Protein AF-A0A0U2WPU1-F1 (afdb_monomer_lite)

Radius of gyration: 17.9 Å; chains: 1; bounding box: 41×51×49 Å

Structure (mmCIF, N/CA/C/O backbone):
data_AF-A0A0U2WPU1-F1
#
_entry.id   AF-A0A0U2WPU1-F1
#
loop_
_atom_site.group_PDB
_atom_site.id
_atom_site.type_symbol
_atom_site.label_atom_id
_atom_site.label_alt_id
_atom_site.label_comp_id
_atom_site.label_asym_id
_atom_site.label_entity_id
_atom_site.label_seq_id
_atom_site.pdbx_PDB_ins_code
_atom_site.Cartn_x
_atom_site.Cartn_y
_atom_site.Cartn_z
_atom_site.occupancy
_atom_site.B_iso_or_equiv
_atom_site.auth_seq_id
_atom_site.auth_comp_id
_atom_site.auth_asym_id
_atom_site.auth_atom_id
_atom_site.pdbx_PDB_model_num
ATOM 1 N N . MET A 1 1 ? 25.433 -3.221 -7.757 1.00 66.12 1 MET A N 1
ATOM 2 C CA . MET A 1 1 ? 25.694 -1.829 -7.337 1.00 66.12 1 MET A CA 1
ATOM 3 C C . MET A 1 1 ? 24.348 -1.184 -7.075 1.00 66.12 1 MET A C 1
ATOM 5 O O . MET A 1 1 ? 23.464 -1.360 -7.912 1.00 66.12 1 MET A O 1
ATOM 9 N N . ASN A 1 2 ? 24.192 -0.541 -5.918 1.00 84.44 2 ASN A N 1
ATOM 10 C CA . ASN A 1 2 ? 22.968 0.170 -5.555 1.00 84.44 2 ASN A CA 1
ATOM 11 C C . ASN A 1 2 ? 23.060 1.606 -6.080 1.00 84.44 2 ASN A C 1
ATOM 13 O O . ASN A 1 2 ? 24.139 2.199 -6.051 1.00 84.44 2 ASN A O 1
ATOM 17 N N . VAL A 1 3 ? 21.951 2.108 -6.602 1.00 91.62 3 VAL A N 1
ATOM 18 C CA . VAL A 1 3 ? 21.763 3.447 -7.155 1.00 91.62 3 VAL A CA 1
ATOM 19 C C . VAL A 1 3 ? 20.703 4.134 -6.315 1.00 91.62 3 VAL A C 1
ATOM 21 O O . VAL A 1 3 ? 19.724 3.496 -5.922 1.00 91.62 3 VAL A O 1
ATOM 24 N N . VAL A 1 4 ? 20.936 5.409 -6.030 1.00 92.81 4 VAL A N 1
ATOM 25 C CA . VAL A 1 4 ? 19.965 6.289 -5.389 1.00 92.81 4 VAL A CA 1
ATOM 26 C C . VAL A 1 4 ? 19.378 7.161 -6.488 1.00 92.81 4 VAL A C 1
ATOM 28 O O . VAL A 1 4 ? 20.143 7.790 -7.217 1.00 92.81 4 VAL A O 1
ATOM 31 N N . GLU A 1 5 ? 18.059 7.138 -6.623 1.00 93.38 5 GLU A N 1
ATOM 32 C CA . GLU A 1 5 ? 17.310 7.992 -7.546 1.00 93.38 5 GLU A CA 1
ATOM 33 C C . GLU A 1 5 ? 16.364 8.867 -6.726 1.00 93.38 5 GLU A C 1
ATOM 35 O O . GLU A 1 5 ? 15.709 8.375 -5.800 1.00 93.38 5 GLU A O 1
ATOM 40 N N . ASP A 1 6 ? 16.327 10.156 -7.043 1.00 92.12 6 ASP A N 1
ATOM 41 C CA . ASP A 1 6 ? 15.482 11.107 -6.331 1.00 92.12 6 ASP A CA 1
ATOM 42 C C . ASP A 1 6 ? 13.995 10.805 -6.588 1.00 92.12 6 ASP A C 1
ATOM 44 O O . ASP A 1 6 ? 13.617 10.242 -7.618 1.00 92.12 6 ASP A O 1
ATOM 48 N N . THR A 1 7 ? 13.143 11.165 -5.627 1.00 90.62 7 THR A N 1
ATOM 49 C CA . THR A 1 7 ? 11.682 11.080 -5.773 1.00 90.62 7 THR A CA 1
ATOM 50 C C . THR A 1 7 ? 11.044 12.439 -5.504 1.00 90.62 7 THR A C 1
ATOM 52 O O . THR A 1 7 ? 11.717 13.362 -5.037 1.00 90.62 7 THR A O 1
ATOM 55 N N . ASP A 1 8 ? 9.739 12.554 -5.748 1.00 87.75 8 ASP A N 1
ATOM 56 C CA . ASP A 1 8 ? 8.966 13.745 -5.390 1.00 87.75 8 ASP A CA 1
ATOM 57 C C . ASP A 1 8 ? 8.867 13.927 -3.864 1.00 87.75 8 ASP A C 1
ATOM 59 O O . ASP A 1 8 ? 8.512 15.006 -3.394 1.00 87.75 8 ASP A O 1
ATOM 63 N N . GLU A 1 9 ? 9.204 12.887 -3.089 1.00 85.50 9 GLU A N 1
ATOM 64 C CA . GLU A 1 9 ? 9.402 12.921 -1.640 1.00 85.50 9 GLU A CA 1
ATOM 65 C C . GLU A 1 9 ? 10.915 12.876 -1.315 1.00 85.50 9 GLU A C 1
ATOM 67 O O . GLU A 1 9 ? 11.509 11.794 -1.205 1.00 85.50 9 GLU A O 1
ATOM 72 N N . PRO A 1 10 ? 11.586 14.033 -1.132 1.00 83.56 10 PRO A N 1
ATOM 73 C CA . PRO A 1 10 ? 13.046 14.098 -0.993 1.00 83.56 10 PRO A CA 1
ATOM 74 C C . PRO A 1 10 ? 13.586 13.340 0.223 1.00 83.56 10 PRO A C 1
ATOM 76 O O . PRO A 1 10 ? 14.770 13.010 0.288 1.00 83.56 10 PRO A O 1
ATOM 79 N N . THR A 1 11 ? 12.730 13.084 1.215 1.00 85.56 11 THR A N 1
ATOM 80 C CA . THR A 1 11 ? 13.099 12.356 2.431 1.00 85.56 11 THR A CA 1
ATOM 81 C C . THR A 1 11 ? 13.155 10.840 2.234 1.00 85.56 11 THR A C 1
ATOM 83 O O . THR A 1 11 ? 13.691 10.138 3.094 1.00 85.56 11 THR A O 1
ATOM 86 N N . GLN A 1 12 ? 12.667 10.327 1.099 1.00 86.38 12 GLN A N 1
ATOM 87 C CA . GLN A 1 12 ? 12.581 8.897 0.819 1.00 86.38 12 GLN A CA 1
ATOM 88 C C . GLN A 1 12 ? 12.951 8.582 -0.647 1.00 86.38 12 GLN A C 1
ATOM 90 O O . GLN A 1 12 ? 12.080 8.213 -1.435 1.00 86.38 12 GLN A O 1
ATOM 95 N N . PRO A 1 13 ? 14.241 8.704 -1.033 1.00 92.38 13 PRO A N 1
ATOM 96 C CA . PRO A 1 13 ? 14.713 8.389 -2.383 1.00 92.38 13 PRO A CA 1
ATOM 97 C C . PRO A 1 13 ? 14.573 6.892 -2.709 1.00 92.38 13 PRO A C 1
ATOM 99 O O . PRO A 1 13 ? 14.616 6.043 -1.810 1.00 92.38 13 PRO A O 1
ATOM 102 N N . TYR A 1 14 ? 14.489 6.543 -3.994 1.00 92.62 14 TYR A N 1
ATOM 103 C CA . TYR A 1 14 ? 14.510 5.145 -4.420 1.00 92.62 14 TYR A CA 1
ATOM 104 C C . TYR A 1 14 ? 15.895 4.533 -4.201 1.00 92.62 14 TYR A C 1
ATOM 106 O O . TYR A 1 14 ? 16.915 5.100 -4.598 1.00 92.62 14 TYR A O 1
ATOM 114 N N . GLN A 1 15 ? 15.936 3.327 -3.633 1.00 92.62 15 GLN A N 1
ATOM 115 C CA . GLN A 1 15 ? 17.165 2.547 -3.471 1.00 92.62 15 GLN A CA 1
ATOM 116 C C . GLN A 1 15 ? 17.101 1.290 -4.334 1.00 92.62 15 GLN A C 1
ATOM 118 O O . GLN A 1 15 ? 16.483 0.291 -3.972 1.00 92.62 15 GLN A O 1
ATOM 123 N N . LEU A 1 16 ? 17.744 1.337 -5.499 1.00 92.38 16 LEU A N 1
ATOM 124 C CA . LEU A 1 16 ? 17.560 0.332 -6.545 1.00 92.38 16 LEU A CA 1
ATOM 125 C C . LEU A 1 16 ? 18.872 -0.335 -6.923 1.00 92.38 16 LEU A C 1
ATOM 127 O O . LEU A 1 16 ? 19.941 0.266 -6.886 1.00 92.38 16 LEU A O 1
ATOM 131 N N . CYS A 1 17 ? 18.807 -1.583 -7.377 1.00 91.81 17 CYS A N 1
ATOM 132 C CA . CYS A 1 17 ? 19.930 -2.153 -8.108 1.00 91.81 17 CYS A CA 1
ATOM 133 C C . CYS A 1 17 ? 19.952 -1.614 -9.550 1.00 91.81 17 CYS A C 1
ATOM 135 O O . CYS A 1 17 ? 18.910 -1.308 -10.126 1.00 91.81 17 CYS A O 1
ATOM 137 N N . GLN A 1 18 ? 21.141 -1.542 -10.152 1.00 91.69 18 GLN A N 1
ATOM 138 C CA . GLN A 1 18 ? 21.352 -1.014 -11.513 1.00 91.69 18 GLN A CA 1
ATOM 139 C C . GLN A 1 18 ? 20.321 -1.488 -12.573 1.00 91.69 18 GLN A C 1
ATOM 141 O O . GLN A 1 18 ? 19.802 -0.650 -13.307 1.00 91.69 18 GLN A O 1
ATOM 146 N N . PRO A 1 19 ? 19.947 -2.783 -12.666 1.00 90.56 19 PRO A N 1
ATOM 147 C CA . PRO A 1 19 ? 18.924 -3.215 -13.624 1.00 90.56 19 PRO A CA 1
ATOM 148 C C . PRO A 1 19 ? 17.523 -2.637 -13.373 1.00 90.56 19 PRO A C 1
ATOM 150 O O . PRO A 1 19 ? 16.817 -2.351 -14.335 1.00 90.56 19 PRO A O 1
ATOM 153 N N . TYR A 1 20 ? 17.122 -2.483 -12.107 1.00 91.44 20 TYR A N 1
ATOM 154 C CA . TYR A 1 20 ? 15.815 -1.929 -11.729 1.00 91.44 20 TYR A CA 1
ATOM 155 C C . TYR A 1 20 ? 15.787 -0.427 -11.975 1.00 91.44 20 TYR A C 1
ATOM 157 O O . TYR A 1 20 ? 14.824 0.080 -12.534 1.00 91.44 20 TYR A O 1
ATOM 165 N N . HIS A 1 21 ? 16.880 0.258 -11.635 1.00 94.12 21 HIS A N 1
ATOM 166 C CA . HIS A 1 21 ? 17.062 1.679 -11.916 1.00 94.12 21 HIS A CA 1
ATOM 167 C C . HIS A 1 21 ? 16.918 1.985 -13.411 1.00 94.12 21 HIS A C 1
ATOM 169 O O . HIS A 1 21 ? 16.110 2.823 -13.795 1.00 94.12 21 HIS A O 1
ATOM 175 N N . LYS A 1 22 ? 17.599 1.218 -14.273 1.00 92.00 22 LYS A N 1
ATOM 176 C CA . LYS A 1 22 ? 17.460 1.364 -15.727 1.00 92.00 22 LYS A CA 1
ATOM 177 C C . LYS A 1 22 ? 16.023 1.128 -16.210 1.00 92.00 22 LYS A C 1
ATOM 179 O O . LYS A 1 22 ? 15.568 1.828 -17.106 1.00 92.00 22 LYS A O 1
ATOM 184 N N . ARG A 1 23 ? 15.318 0.136 -15.653 1.00 92.12 23 ARG A N 1
ATOM 185 C CA . ARG A 1 23 ? 13.921 -0.134 -16.030 1.00 92.12 23 ARG A CA 1
ATOM 186 C C . ARG A 1 23 ? 12.974 0.971 -15.580 1.00 92.12 23 ARG A C 1
ATOM 188 O O . ARG A 1 23 ? 12.112 1.342 -16.371 1.00 92.12 23 ARG A O 1
ATOM 195 N N . LEU A 1 24 ? 13.166 1.502 -14.372 1.00 93.25 24 LEU A N 1
ATOM 196 C CA . LEU A 1 24 ? 12.410 2.637 -13.842 1.00 93.25 24 LEU A CA 1
ATOM 197 C C . LEU A 1 24 ? 12.531 3.848 -14.773 1.00 93.25 24 LEU A C 1
ATOM 199 O O . LEU A 1 24 ? 11.515 4.335 -15.248 1.00 93.25 24 LEU A O 1
ATOM 203 N N . LEU A 1 25 ? 13.758 4.268 -15.105 1.00 92.44 25 LEU A N 1
ATOM 204 C CA . LEU A 1 25 ? 13.987 5.440 -15.964 1.00 92.44 25 LEU A CA 1
ATOM 205 C C . LEU A 1 25 ? 13.473 5.268 -17.402 1.00 92.44 25 LEU A C 1
ATOM 207 O O . LEU A 1 25 ? 13.220 6.254 -18.086 1.00 92.44 25 LEU A O 1
ATOM 211 N N . ASN A 1 26 ? 13.305 4.024 -17.852 1.00 90.88 26 ASN A N 1
ATOM 212 C CA . ASN A 1 26 ? 12.766 3.692 -19.170 1.00 90.88 26 ASN A CA 1
ATOM 213 C C . ASN A 1 26 ? 11.261 3.356 -19.139 1.00 90.88 26 ASN A C 1
ATOM 215 O O . ASN A 1 26 ? 10.756 2.794 -20.114 1.00 90.88 26 ASN A O 1
ATOM 219 N N . ASN A 1 27 ? 10.564 3.609 -18.023 1.00 90.81 27 ASN A N 1
ATOM 220 C CA . ASN A 1 27 ? 9.145 3.284 -17.828 1.00 90.81 27 ASN A CA 1
ATOM 221 C C . ASN A 1 27 ? 8.812 1.830 -18.205 1.00 90.81 27 ASN A C 1
ATOM 223 O O . ASN A 1 27 ? 7.872 1.550 -18.941 1.00 90.81 27 ASN A O 1
ATOM 227 N N . SER A 1 28 ? 9.663 0.898 -17.776 1.00 91.06 28 SER A N 1
ATOM 228 C CA . SER A 1 28 ? 9.661 -0.502 -18.225 1.00 91.06 28 SER A CA 1
ATOM 229 C C . SER A 1 28 ? 9.811 -1.491 -17.070 1.00 91.06 28 SER A C 1
ATOM 231 O O . SER A 1 28 ? 10.301 -2.609 -17.256 1.00 91.06 28 SER A O 1
ATOM 233 N N . LEU A 1 29 ? 9.431 -1.081 -15.855 1.00 91.88 29 LEU A N 1
ATOM 234 C CA . LEU A 1 29 ? 9.344 -2.010 -14.733 1.00 91.88 29 LEU A CA 1
ATOM 235 C C . LEU A 1 29 ? 8.378 -3.141 -15.077 1.00 91.88 29 LEU A C 1
ATOM 237 O O . LEU A 1 29 ? 7.327 -2.930 -15.682 1.00 91.88 29 LEU A O 1
ATOM 241 N N . ARG A 1 30 ? 8.737 -4.359 -14.670 1.00 91.88 30 ARG A N 1
ATOM 242 C CA . ARG A 1 30 ? 7.782 -5.467 -14.683 1.00 91.88 30 ARG A CA 1
ATOM 243 C C . ARG A 1 30 ? 6.705 -5.191 -13.628 1.00 91.88 30 ARG A C 1
ATOM 245 O O . ARG A 1 30 ? 7.040 -4.601 -12.599 1.00 91.88 30 ARG A O 1
ATOM 252 N N . PRO A 1 31 ? 5.465 -5.668 -13.807 1.00 93.44 31 PRO A N 1
ATOM 253 C CA . PRO A 1 31 ? 4.381 -5.381 -12.875 1.00 93.44 31 PRO A CA 1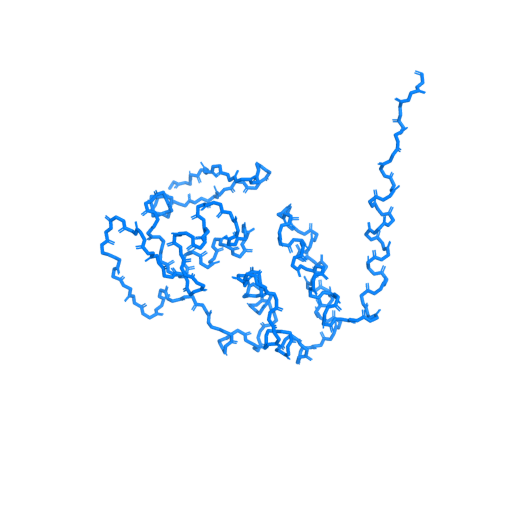
ATOM 254 C C . PRO A 1 31 ? 4.708 -5.674 -11.404 1.00 93.44 31 PRO A C 1
ATOM 256 O O . PRO A 1 31 ? 4.437 -4.852 -10.536 1.00 93.44 31 PRO A O 1
ATOM 259 N N . ILE A 1 32 ? 5.381 -6.791 -11.114 1.00 93.31 32 ILE A N 1
ATOM 260 C CA . ILE A 1 32 ? 5.811 -7.124 -9.748 1.00 93.31 32 ILE A CA 1
ATOM 261 C C . ILE A 1 32 ? 6.899 -6.183 -9.202 1.00 93.31 32 ILE A C 1
ATOM 263 O O . ILE A 1 32 ? 6.974 -5.930 -8.003 1.00 93.31 32 ILE A O 1
ATOM 267 N N . GLU A 1 33 ? 7.764 -5.651 -10.065 1.00 94.00 33 GLU A N 1
ATOM 268 C CA . GLU A 1 33 ? 8.801 -4.696 -9.662 1.00 94.00 33 GLU A CA 1
ATOM 269 C C . GLU A 1 33 ? 8.199 -3.331 -9.366 1.00 94.00 33 GLU A C 1
ATOM 271 O O . GLU A 1 33 ? 8.570 -2.710 -8.372 1.00 94.00 33 GLU A O 1
ATOM 276 N N . TRP A 1 34 ? 7.262 -2.900 -10.213 1.00 94.62 34 TRP A N 1
ATOM 277 C CA . TRP A 1 34 ? 6.469 -1.703 -9.982 1.00 94.62 34 TRP A CA 1
ATOM 278 C C . TRP A 1 34 ? 5.684 -1.822 -8.677 1.00 94.62 34 TRP A C 1
ATOM 280 O O . TRP A 1 34 ? 5.812 -0.944 -7.833 1.00 94.62 34 TRP A O 1
ATOM 290 N N . TYR A 1 35 ? 4.986 -2.941 -8.457 1.00 95.38 35 TYR A N 1
ATOM 291 C CA . TYR A 1 35 ? 4.232 -3.198 -7.229 1.00 95.38 35 TYR A CA 1
ATOM 292 C C . TYR A 1 35 ? 5.106 -3.043 -5.980 1.00 95.38 35 TYR A C 1
ATOM 294 O O . TYR A 1 35 ? 4.801 -2.239 -5.106 1.00 95.38 35 TYR A O 1
ATOM 302 N N . HIS A 1 36 ? 6.240 -3.749 -5.908 1.00 94.12 36 HIS A N 1
ATOM 303 C CA . HIS A 1 36 ? 7.119 -3.668 -4.737 1.00 94.12 36 HIS A CA 1
ATOM 304 C C . HIS A 1 36 ? 7.670 -2.260 -4.491 1.00 94.12 36 HIS A C 1
ATOM 306 O O . HIS A 1 36 ? 7.887 -1.879 -3.342 1.00 94.12 36 HIS A O 1
ATOM 312 N N . LEU A 1 37 ? 7.922 -1.493 -5.553 1.00 94.69 37 LEU A N 1
ATOM 313 C CA . LEU A 1 37 ? 8.431 -0.135 -5.418 1.00 94.69 37 LEU A CA 1
ATOM 314 C C . LEU A 1 37 ? 7.322 0.837 -4.985 1.00 94.69 37 LEU A C 1
ATOM 316 O O . LEU A 1 37 ? 7.512 1.633 -4.069 1.00 94.69 37 LEU A O 1
ATOM 320 N N . ALA A 1 38 ? 6.145 0.737 -5.596 1.00 94.44 38 ALA A N 1
ATOM 321 C CA . ALA A 1 38 ? 5.006 1.606 -5.331 1.00 94.44 38 ALA A CA 1
ATOM 322 C C . ALA A 1 38 ? 4.330 1.333 -3.977 1.00 94.44 38 ALA A C 1
ATOM 324 O O . ALA A 1 38 ? 3.778 2.259 -3.394 1.00 94.44 38 ALA A O 1
ATOM 325 N N . VAL A 1 39 ? 4.445 0.136 -3.397 1.00 94.94 39 VAL A N 1
ATOM 326 C CA . VAL A 1 39 ? 4.018 -0.110 -2.004 1.00 94.94 39 VAL A CA 1
ATOM 327 C C . VAL A 1 39 ? 4.777 0.791 -1.023 1.00 94.94 39 VAL A C 1
ATOM 329 O O . VAL A 1 39 ? 4.206 1.305 -0.063 1.00 94.94 39 VAL A O 1
ATOM 332 N N . LEU A 1 40 ? 6.066 1.027 -1.279 1.00 92.44 40 LEU A N 1
ATOM 333 C CA . LEU A 1 40 ? 6.925 1.826 -0.402 1.00 92.44 40 LEU A CA 1
ATOM 334 C C . LEU A 1 40 ? 6.808 3.329 -0.670 1.00 92.44 40 LEU A C 1
ATOM 336 O O . LEU A 1 40 ? 6.958 4.134 0.251 1.00 92.44 40 LEU A O 1
ATOM 340 N N . HIS A 1 41 ? 6.571 3.693 -1.929 1.00 92.31 41 HIS A N 1
ATOM 341 C CA . HIS A 1 41 ? 6.655 5.071 -2.405 1.00 92.31 41 HIS A CA 1
ATOM 342 C C . HIS A 1 41 ? 5.325 5.634 -2.915 1.00 92.31 41 HIS A C 1
ATOM 344 O O . HIS A 1 41 ? 5.293 6.777 -3.330 1.00 92.31 41 HIS A O 1
ATOM 350 N N . SER A 1 42 ? 4.219 4.893 -2.843 1.00 91.75 42 SER A N 1
ATOM 351 C CA . SER A 1 42 ? 2.933 5.210 -3.481 1.00 91.75 42 SER A CA 1
ATOM 352 C C . SER A 1 42 ? 2.977 5.217 -5.020 1.00 91.75 42 SER A C 1
ATOM 354 O O . SER A 1 42 ? 3.905 5.762 -5.622 1.00 91.75 42 SER A O 1
ATOM 356 N N . PRO A 1 43 ? 1.932 4.705 -5.701 1.00 92.00 43 PRO A N 1
ATOM 357 C CA . PRO A 1 43 ? 1.803 4.844 -7.154 1.00 92.00 43 PRO A CA 1
ATOM 358 C C . PRO A 1 43 ? 1.591 6.300 -7.603 1.00 92.00 43 PRO A C 1
ATOM 360 O O . PRO A 1 43 ? 1.613 6.581 -8.791 1.00 92.00 43 PRO A O 1
ATOM 363 N N . LYS A 1 44 ? 1.396 7.248 -6.676 1.00 90.12 44 LYS A N 1
ATOM 364 C CA . LYS A 1 44 ? 1.236 8.675 -7.000 1.00 90.12 44 LYS A CA 1
ATOM 365 C C . LYS A 1 44 ? 2.552 9.410 -7.283 1.00 90.12 44 LYS A C 1
ATOM 367 O O . LYS A 1 44 ? 2.507 10.568 -7.685 1.00 90.12 44 LYS A O 1
ATOM 372 N N . GLN A 1 45 ? 3.703 8.779 -7.055 1.00 91.19 45 GLN A N 1
ATOM 373 C CA . GLN A 1 45 ? 5.001 9.346 -7.432 1.00 91.19 45 GLN A CA 1
ATOM 374 C C . GLN A 1 45 ? 5.142 9.400 -8.949 1.00 91.19 45 GLN A C 1
ATOM 376 O O . GLN A 1 45 ? 4.745 8.460 -9.635 1.00 91.19 45 GLN A O 1
ATOM 381 N N . PHE A 1 46 ? 5.777 10.449 -9.469 1.00 92.12 46 PHE A N 1
ATOM 382 C CA . PHE A 1 46 ? 5.871 10.729 -10.899 1.00 92.12 46 PHE A CA 1
ATOM 383 C C . PHE A 1 46 ? 6.336 9.513 -11.711 1.00 92.12 46 PHE A C 1
ATOM 385 O O . PHE A 1 46 ? 5.653 9.092 -12.638 1.00 92.12 46 PHE A O 1
ATOM 392 N N . LEU A 1 47 ? 7.446 8.877 -11.321 1.00 93.19 47 LEU A N 1
ATOM 393 C CA . LEU A 1 47 ? 8.003 7.721 -12.044 1.00 93.19 47 LEU A CA 1
ATOM 394 C C . LEU A 1 47 ? 7.193 6.417 -11.894 1.00 93.19 47 LEU A C 1
ATOM 396 O O . LEU A 1 47 ? 7.551 5.415 -12.509 1.00 93.19 47 LEU A O 1
ATOM 400 N N . LEU A 1 48 ? 6.138 6.403 -11.076 1.00 93.38 48 LEU A N 1
ATOM 401 C CA . LEU A 1 48 ? 5.267 5.247 -10.821 1.00 93.38 48 LEU A CA 1
ATOM 402 C C . LEU A 1 48 ? 3.802 5.510 -11.208 1.00 93.38 48 LEU A C 1
ATOM 404 O O . LEU A 1 48 ? 2.981 4.605 -11.053 1.00 93.38 48 LEU A O 1
ATOM 408 N N . HIS A 1 49 ? 3.514 6.714 -11.710 1.00 92.06 49 HIS A N 1
ATOM 409 C CA . HIS A 1 49 ? 2.183 7.264 -11.950 1.00 92.06 49 HIS A CA 1
ATOM 410 C C . HIS A 1 49 ? 1.395 6.526 -13.044 1.00 92.06 49 HIS A C 1
ATOM 412 O O . HIS A 1 49 ? 1.972 5.821 -13.882 1.00 92.06 49 HIS A O 1
ATOM 418 N N . ASP A 1 50 ? 0.071 6.731 -13.069 1.00 89.69 50 ASP A N 1
ATOM 419 C CA . ASP A 1 50 ? -0.830 6.110 -14.056 1.00 89.69 50 ASP A CA 1
ATOM 420 C C . ASP A 1 50 ? -0.578 6.540 -15.506 1.00 89.69 50 ASP A C 1
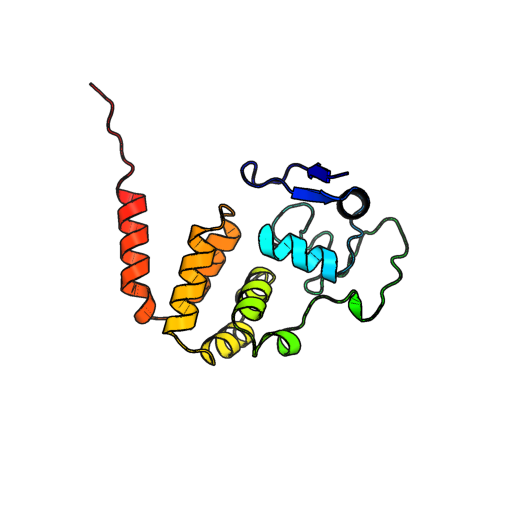ATOM 422 O O . ASP A 1 50 ? -0.939 5.825 -16.442 1.00 89.69 50 ASP A O 1
ATOM 426 N N . ASP A 1 51 ? 0.122 7.658 -15.699 1.00 90.56 51 ASP A N 1
ATOM 427 C CA . ASP A 1 51 ? 0.625 8.085 -17.006 1.00 90.56 51 ASP A CA 1
ATOM 428 C C . ASP A 1 51 ? 1.562 7.037 -17.636 1.00 90.56 51 ASP A C 1
ATOM 430 O O . ASP A 1 51 ? 1.679 6.955 -18.862 1.00 90.56 51 ASP A O 1
ATOM 434 N N . PHE A 1 52 ? 2.231 6.228 -16.805 1.00 90.94 52 PHE A N 1
ATOM 435 C CA . PHE A 1 52 ? 3.210 5.231 -17.236 1.00 90.94 52 PHE A CA 1
ATOM 436 C C . PHE A 1 52 ? 2.761 3.792 -16.986 1.00 90.94 52 PHE A C 1
ATOM 438 O O . PHE A 1 52 ? 3.089 2.927 -17.804 1.00 90.94 52 PHE A O 1
ATOM 445 N N . TYR A 1 53 ? 2.029 3.532 -15.899 1.00 91.69 53 TYR A N 1
ATOM 446 C CA . TYR A 1 53 ? 1.665 2.184 -15.456 1.00 91.69 53 TYR A CA 1
ATOM 447 C C . TYR A 1 53 ? 0.166 2.038 -15.189 1.00 91.69 53 TYR A C 1
ATOM 449 O O . TYR A 1 53 ? -0.462 2.900 -14.591 1.00 91.69 53 TYR A O 1
ATOM 457 N N . GLY A 1 54 ? -0.416 0.906 -15.574 1.00 89.62 54 GLY A N 1
ATOM 458 C CA . GLY A 1 54 ? -1.771 0.540 -15.169 1.00 89.62 54 GLY A CA 1
ATOM 459 C C . GLY A 1 54 ? -1.854 0.169 -13.691 1.00 89.62 54 GLY A C 1
ATOM 460 O O . GLY A 1 54 ? -0.844 -0.089 -13.040 1.00 89.62 54 GLY A O 1
ATOM 461 N N . GLU A 1 55 ? -3.076 0.047 -13.168 1.00 86.69 55 GLU A N 1
ATOM 462 C CA . GLU A 1 55 ? -3.303 -0.419 -11.790 1.00 86.69 55 GLU A CA 1
ATOM 463 C C . GLU A 1 55 ? -2.775 -1.841 -11.528 1.00 86.69 55 GLU A C 1
ATOM 465 O O . GLU A 1 55 ? -2.549 -2.224 -10.381 1.00 86.69 55 GLU A O 1
ATOM 470 N N . ASP A 1 56 ? -2.593 -2.636 -12.583 1.00 88.44 56 ASP A N 1
ATOM 471 C CA . ASP A 1 56 ? -1.992 -3.967 -12.531 1.00 88.44 56 ASP A CA 1
ATOM 472 C C . ASP A 1 56 ? -0.467 -3.944 -12.710 1.00 88.44 56 ASP A C 1
ATOM 474 O O . ASP A 1 56 ? 0.146 -5.008 -12.741 1.00 88.44 56 ASP A O 1
ATOM 478 N N . GLY A 1 57 ? 0.141 -2.758 -12.829 1.00 89.81 57 GLY A N 1
ATOM 479 C CA . GLY A 1 57 ? 1.566 -2.538 -13.057 1.00 89.81 57 GLY A CA 1
ATOM 480 C C . GLY A 1 57 ? 2.015 -2.692 -14.507 1.00 89.81 57 GLY A C 1
ATOM 481 O O . GLY A 1 57 ? 3.220 -2.710 -14.769 1.00 89.81 57 GLY A O 1
ATOM 482 N N . GLN A 1 58 ? 1.092 -2.831 -15.464 1.00 89.38 58 GLN A N 1
ATOM 483 C CA . GLN A 1 58 ? 1.448 -2.889 -16.877 1.00 89.38 58 GLN A CA 1
ATOM 484 C C . GLN A 1 58 ? 1.952 -1.528 -17.370 1.00 89.38 58 GLN A C 1
ATOM 486 O O . GLN A 1 58 ? 1.220 -0.546 -17.345 1.00 89.38 58 GLN A O 1
ATOM 491 N N . ALA A 1 59 ? 3.184 -1.477 -17.878 1.00 89.44 59 ALA A N 1
ATOM 492 C CA . ALA A 1 59 ? 3.721 -0.272 -18.502 1.00 89.44 59 ALA A CA 1
ATOM 493 C C . ALA A 1 59 ? 3.055 0.017 -19.862 1.00 89.44 59 ALA A C 1
ATOM 495 O O . ALA A 1 59 ? 2.940 -0.880 -20.702 1.00 89.44 59 ALA A O 1
ATOM 496 N N . PHE A 1 60 ? 2.670 1.272 -20.107 1.00 82.12 60 PHE A N 1
ATOM 497 C CA . PHE A 1 60 ? 2.045 1.712 -21.365 1.00 82.12 60 PHE A CA 1
ATOM 498 C C . PHE A 1 60 ? 3.026 2.351 -22.353 1.00 82.12 60 PHE A C 1
ATOM 500 O O . PHE A 1 60 ? 2.815 2.293 -23.563 1.00 82.12 60 PHE A O 1
ATOM 507 N N . LEU A 1 61 ? 4.089 2.974 -21.840 1.00 72.69 61 LEU A N 1
ATOM 508 C CA . LEU A 1 61 ? 5.020 3.806 -22.611 1.00 72.69 61 LEU A CA 1
ATOM 509 C C . LEU A 1 61 ? 6.451 3.245 -22.627 1.00 72.69 61 LEU A C 1
ATOM 511 O O . LEU A 1 61 ? 7.406 3.988 -22.840 1.00 72.69 61 LEU A O 1
ATOM 515 N N . SER A 1 62 ? 6.617 1.942 -22.389 1.00 70.00 62 SER A N 1
ATOM 516 C CA . SER A 1 62 ? 7.941 1.324 -22.296 1.00 70.00 62 SER A CA 1
ATOM 517 C C . SER A 1 62 ? 8.694 1.376 -23.629 1.00 70.00 62 SER A C 1
ATOM 519 O O . SER A 1 62 ? 8.188 0.910 -24.651 1.00 70.00 62 SER A O 1
ATOM 521 N N . GLU A 1 63 ? 9.950 1.828 -23.610 1.00 61.56 63 GLU A N 1
ATOM 522 C CA . GLU A 1 63 ? 10.834 1.869 -24.790 1.00 61.56 63 GLU A CA 1
ATOM 523 C C . GLU A 1 63 ? 11.396 0.483 -25.210 1.00 61.56 63 GLU A C 1
ATOM 525 O O . GLU A 1 63 ? 12.494 0.377 -25.763 1.00 61.56 63 GLU A O 1
ATOM 530 N N . GLY A 1 64 ? 10.673 -0.615 -24.960 1.00 60.41 64 GLY A N 1
ATOM 531 C CA . GLY A 1 64 ? 11.080 -1.961 -25.374 1.00 60.41 64 GLY A CA 1
ATOM 532 C C . GLY A 1 64 ? 10.097 -3.071 -24.995 1.00 60.41 64 GLY A C 1
ATOM 533 O O . GLY A 1 64 ? 9.282 -2.909 -24.091 1.00 60.41 64 GLY A O 1
ATOM 534 N N . ASP A 1 65 ? 10.201 -4.218 -25.674 1.00 57.72 65 ASP A N 1
ATOM 535 C CA . ASP A 1 65 ? 9.378 -5.400 -25.397 1.00 57.72 65 ASP A CA 1
ATOM 536 C C . ASP A 1 65 ? 9.790 -6.050 -24.066 1.00 57.72 65 ASP A C 1
ATOM 538 O O . ASP A 1 65 ? 10.849 -6.678 -23.954 1.00 57.72 65 ASP A O 1
ATOM 542 N N . VAL A 1 66 ? 8.941 -5.929 -23.045 1.00 62.72 66 VAL A N 1
ATOM 543 C CA . VAL A 1 66 ? 9.105 -6.657 -21.781 1.00 62.72 66 VAL A CA 1
ATOM 544 C C . VAL A 1 66 ? 8.447 -8.031 -21.923 1.00 62.72 66 VAL A C 1
ATOM 546 O O . VAL A 1 66 ? 7.225 -8.151 -21.986 1.00 62.72 66 VAL A O 1
ATOM 549 N N . VAL A 1 67 ? 9.251 -9.096 -21.973 1.00 66.12 67 VAL A N 1
ATOM 550 C CA . VAL A 1 67 ? 8.734 -10.473 -21.912 1.00 66.12 67 VAL A CA 1
ATOM 551 C C . VAL A 1 67 ? 8.292 -10.756 -20.478 1.00 66.12 67 VAL A C 1
ATOM 553 O O . VAL A 1 67 ? 9.132 -10.862 -19.590 1.00 66.12 67 VAL A O 1
ATOM 556 N N . LEU A 1 68 ? 6.982 -10.876 -20.265 1.00 73.31 68 LEU A N 1
ATOM 557 C CA . LEU A 1 68 ? 6.388 -11.145 -18.955 1.00 73.31 68 LEU A CA 1
ATOM 558 C C . LEU A 1 68 ? 6.151 -12.643 -18.750 1.00 73.31 68 LEU A C 1
ATOM 560 O O . LEU A 1 68 ? 5.508 -13.299 -19.576 1.00 73.31 68 LEU A O 1
ATOM 564 N N . THR A 1 69 ? 6.610 -13.181 -17.622 1.00 74.81 69 THR A N 1
ATOM 565 C CA . THR A 1 69 ? 6.177 -14.490 -17.120 1.00 74.81 69 THR A CA 1
ATOM 566 C C . THR A 1 69 ? 5.025 -14.333 -16.122 1.00 74.81 69 THR A C 1
ATOM 568 O O . THR A 1 69 ? 4.589 -13.226 -15.804 1.00 74.81 69 THR A O 1
ATOM 571 N N . LYS A 1 70 ? 4.453 -15.444 -15.637 1.00 70.25 70 LYS A N 1
ATOM 572 C CA . LYS A 1 70 ? 3.355 -15.372 -14.653 1.00 70.25 70 LYS A CA 1
ATOM 573 C C . LYS A 1 70 ? 3.820 -14.801 -13.315 1.00 70.25 70 LYS A C 1
ATOM 575 O O . LYS A 1 70 ? 3.036 -14.152 -12.637 1.00 70.25 70 LYS A O 1
ATOM 580 N N . GLU A 1 71 ? 5.076 -15.047 -12.971 1.00 78.31 71 GLU A N 1
ATOM 581 C CA . GLU A 1 71 ? 5.747 -14.590 -11.756 1.00 78.31 71 GLU A CA 1
ATOM 582 C C . GLU A 1 71 ? 6.027 -13.081 -11.780 1.00 78.31 71 GLU A C 1
ATOM 584 O O . GLU A 1 71 ? 6.331 -12.498 -10.745 1.00 78.31 71 GLU A O 1
ATOM 589 N N . ASP A 1 72 ? 5.898 -12.445 -12.947 1.00 82.50 72 ASP A N 1
ATOM 590 C CA . ASP A 1 72 ? 6.117 -11.011 -13.116 1.00 82.50 72 ASP A CA 1
ATOM 591 C C . ASP A 1 72 ? 4.857 -10.168 -12.868 1.00 82.50 72 ASP A C 1
ATOM 593 O O . ASP A 1 72 ? 4.924 -8.946 -12.982 1.00 82.50 72 ASP A O 1
ATOM 597 N N . LYS A 1 73 ? 3.710 -10.787 -12.554 1.00 89.88 73 LYS A N 1
ATOM 598 C CA . LYS A 1 73 ? 2.438 -10.083 -12.332 1.00 89.88 73 LYS A CA 1
ATOM 599 C C . LYS A 1 73 ? 2.365 -9.455 -10.942 1.00 89.88 73 LYS A C 1
ATOM 601 O O . LYS A 1 73 ? 2.810 -10.061 -9.970 1.00 89.88 73 LYS A O 1
ATOM 606 N N . ALA A 1 74 ? 1.741 -8.283 -10.846 1.00 92.94 74 ALA A N 1
ATOM 607 C CA . ALA A 1 74 ? 1.350 -7.723 -9.560 1.00 92.94 74 ALA A CA 1
ATOM 608 C C . ALA A 1 74 ? 0.265 -8.606 -8.899 1.00 92.94 74 ALA A C 1
ATOM 610 O O . ALA A 1 74 ? -0.548 -9.207 -9.615 1.00 92.94 74 ALA A O 1
ATOM 611 N N . PRO A 1 75 ? 0.234 -8.703 -7.558 1.00 94.56 75 PRO A N 1
ATOM 612 C CA . PRO A 1 75 ? -0.814 -9.420 -6.840 1.00 94.56 75 PRO A CA 1
ATOM 613 C C . PRO A 1 75 ? -2.206 -8.842 -7.108 1.00 94.56 75 PRO A C 1
ATOM 615 O O . PRO A 1 75 ? -2.393 -7.628 -7.185 1.00 94.56 75 PRO A O 1
ATOM 618 N N . THR A 1 76 ? -3.206 -9.714 -7.194 1.00 95.38 76 THR A N 1
ATOM 619 C CA . THR A 1 76 ? -4.617 -9.316 -7.224 1.00 95.38 76 THR A CA 1
ATOM 620 C C . THR A 1 76 ? -5.204 -9.294 -5.815 1.00 95.38 76 THR A C 1
ATOM 622 O O . THR A 1 76 ? -4.694 -9.959 -4.911 1.00 95.38 76 THR A O 1
ATOM 625 N N . LEU A 1 77 ? -6.350 -8.628 -5.627 1.00 96.94 77 LEU A N 1
ATOM 626 C CA . LEU A 1 77 ? -7.087 -8.679 -4.357 1.00 96.94 77 LEU A CA 1
ATOM 627 C C . LEU A 1 77 ? -7.357 -10.126 -3.908 1.00 96.94 77 LEU A C 1
ATOM 629 O O . LEU A 1 77 ? -7.283 -10.443 -2.722 1.00 96.94 77 LEU A O 1
ATOM 633 N N . GLN A 1 78 ? -7.642 -11.031 -4.848 1.00 97.19 78 GLN A N 1
ATOM 634 C CA . GLN A 1 78 ? -7.906 -12.430 -4.527 1.00 97.19 78 GLN A CA 1
ATOM 635 C C . GLN A 1 78 ? -6.663 -13.161 -4.001 1.00 97.19 78 GLN A C 1
ATOM 637 O O . GLN A 1 78 ? -6.815 -14.054 -3.166 1.00 97.19 78 GLN A O 1
ATOM 642 N N . ASP A 1 79 ? -5.469 -12.769 -4.448 1.00 96.31 79 ASP A N 1
ATOM 643 C CA . ASP A 1 79 ? -4.204 -13.342 -3.986 1.00 96.31 79 ASP A CA 1
ATOM 644 C C . ASP A 1 79 ? -3.882 -12.898 -2.553 1.00 96.31 79 ASP A C 1
ATOM 646 O O . ASP A 1 79 ? -3.402 -13.699 -1.753 1.00 96.31 79 ASP A O 1
ATOM 650 N N . VAL A 1 80 ? -4.197 -11.643 -2.208 1.00 97.31 80 VAL A N 1
ATOM 651 C CA . VAL A 1 80 ? -3.758 -11.022 -0.945 1.00 97.31 80 VAL A CA 1
ATOM 652 C C . VAL A 1 80 ? -4.818 -10.984 0.154 1.00 97.31 80 VAL A C 1
ATOM 654 O O . VAL A 1 80 ? -4.473 -10.873 1.321 1.00 97.31 80 VAL A O 1
ATOM 657 N N . ARG A 1 81 ? -6.116 -11.107 -0.160 1.00 98.06 81 ARG A N 1
ATOM 658 C CA . ARG A 1 81 ? -7.229 -10.873 0.794 1.00 98.06 81 ARG A CA 1
ATOM 659 C C . ARG A 1 81 ? -7.170 -11.658 2.111 1.00 98.06 81 ARG A C 1
ATOM 661 O O . ARG A 1 81 ? -7.832 -11.265 3.068 1.00 98.06 81 ARG A O 1
ATOM 668 N N . GLN A 1 82 ? -6.461 -12.787 2.154 1.00 97.75 82 GLN A N 1
ATOM 669 C CA . GLN A 1 82 ? -6.335 -13.629 3.353 1.00 97.75 82 GLN A CA 1
ATOM 670 C C . GLN A 1 82 ? -5.116 -13.279 4.217 1.00 97.75 82 GLN A C 1
ATOM 672 O O . GLN A 1 82 ? -5.032 -13.746 5.351 1.00 97.75 82 GLN A O 1
ATOM 677 N N . ASP A 1 83 ? -4.198 -12.458 3.712 1.00 98.25 83 ASP A N 1
ATOM 678 C CA . ASP A 1 83 ? -2.999 -12.018 4.414 1.00 98.25 83 ASP A CA 1
ATOM 679 C C . ASP A 1 83 ? -3.072 -10.508 4.670 1.00 98.25 83 ASP A C 1
ATOM 681 O O . ASP A 1 83 ? -3.132 -9.713 3.737 1.00 98.25 83 ASP A O 1
ATOM 685 N N . LEU A 1 84 ? -3.125 -10.107 5.943 1.00 98.25 84 LEU A N 1
ATOM 686 C CA . LEU A 1 84 ? -3.367 -8.709 6.313 1.00 98.25 84 LEU A CA 1
ATOM 687 C C . LEU A 1 84 ? -2.252 -7.780 5.819 1.00 98.25 84 LEU A C 1
ATOM 689 O O . LEU A 1 84 ? -2.546 -6.686 5.356 1.00 98.25 84 LEU A O 1
ATOM 693 N N . GLU A 1 85 ? -0.995 -8.205 5.921 1.00 96.75 85 GLU A N 1
ATOM 694 C CA . GLU A 1 85 ? 0.158 -7.391 5.521 1.00 96.75 85 GLU A CA 1
ATOM 695 C C . GLU A 1 85 ? 0.143 -7.166 4.006 1.00 96.75 85 GLU A C 1
ATOM 697 O O . GLU A 1 85 ? 0.121 -6.025 3.550 1.00 96.75 85 GLU A O 1
ATOM 702 N N . SER A 1 86 ? -0.014 -8.240 3.229 1.00 97.12 86 SER A N 1
ATOM 703 C CA . SER A 1 86 ? -0.140 -8.152 1.770 1.00 97.12 86 SER A CA 1
ATOM 704 C C . SER A 1 86 ? -1.374 -7.356 1.331 1.00 97.12 86 SER A C 1
ATOM 706 O O . SER A 1 86 ? -1.340 -6.670 0.311 1.00 97.12 86 SER A O 1
ATOM 708 N N . LEU A 1 87 ? -2.484 -7.435 2.073 1.00 98.38 87 LEU A N 1
ATOM 709 C CA . LEU A 1 87 ? -3.692 -6.662 1.783 1.00 98.38 87 LEU A CA 1
ATOM 710 C C . LEU A 1 87 ? -3.508 -5.168 2.086 1.00 98.38 87 LEU A C 1
ATOM 712 O O . LEU A 1 87 ? -4.066 -4.338 1.369 1.00 98.38 87 LEU A O 1
ATOM 716 N N . LEU A 1 88 ? -2.729 -4.810 3.110 1.00 97.94 88 LEU A N 1
ATOM 717 C CA . LEU A 1 88 ? -2.358 -3.419 3.377 1.00 97.94 88 LEU A CA 1
ATOM 718 C C . LEU A 1 88 ? -1.450 -2.876 2.271 1.00 97.94 88 LEU A C 1
ATOM 720 O O . LEU A 1 88 ? -1.735 -1.797 1.752 1.00 97.94 88 LEU A O 1
ATOM 724 N N . ASP A 1 89 ? -0.452 -3.640 1.834 1.00 97.12 89 ASP A N 1
ATOM 725 C CA . ASP A 1 89 ? 0.391 -3.284 0.687 1.00 97.12 89 ASP A CA 1
ATOM 726 C C . ASP A 1 89 ? -0.452 -3.064 -0.573 1.00 97.12 89 ASP A C 1
ATOM 728 O O . ASP A 1 89 ? -0.389 -2.012 -1.213 1.00 97.12 89 ASP A O 1
ATOM 732 N N . PHE A 1 90 ? -1.341 -4.011 -0.878 1.00 96.88 90 PHE A N 1
ATOM 733 C CA . PHE A 1 90 ? -2.274 -3.892 -1.994 1.00 96.88 90 PHE A CA 1
ATOM 734 C C . PHE A 1 90 ? -3.178 -2.670 -1.852 1.00 96.88 90 PHE A C 1
ATOM 736 O O . PHE A 1 90 ? -3.465 -1.991 -2.835 1.00 96.88 90 PHE A O 1
ATOM 743 N N . SER A 1 91 ? -3.613 -2.352 -0.630 1.00 96.81 91 SER A N 1
ATOM 744 C CA . SER A 1 91 ? -4.440 -1.178 -0.399 1.00 96.81 91 SER A CA 1
ATOM 745 C C . SER A 1 91 ? -3.703 0.104 -0.763 1.00 96.81 91 SER A C 1
ATOM 747 O O . SER A 1 91 ? -4.352 0.959 -1.340 1.00 96.81 91 SER A O 1
ATOM 749 N N . ILE A 1 92 ? -2.390 0.239 -0.511 1.00 95.44 92 ILE A N 1
ATOM 750 C CA . ILE A 1 92 ? -1.556 1.408 -0.884 1.00 95.44 92 ILE A CA 1
ATOM 751 C C . ILE A 1 92 ? -1.502 1.580 -2.397 1.00 95.44 92 ILE A C 1
ATOM 753 O O . ILE A 1 92 ? -1.601 2.698 -2.898 1.00 95.44 92 ILE A O 1
ATOM 757 N N . MET A 1 93 ? -1.432 0.461 -3.111 1.00 92.81 93 MET A N 1
ATOM 758 C CA . MET A 1 93 ? -1.387 0.421 -4.567 1.00 92.81 93 MET A CA 1
ATOM 759 C C . MET A 1 93 ? -2.668 0.908 -5.239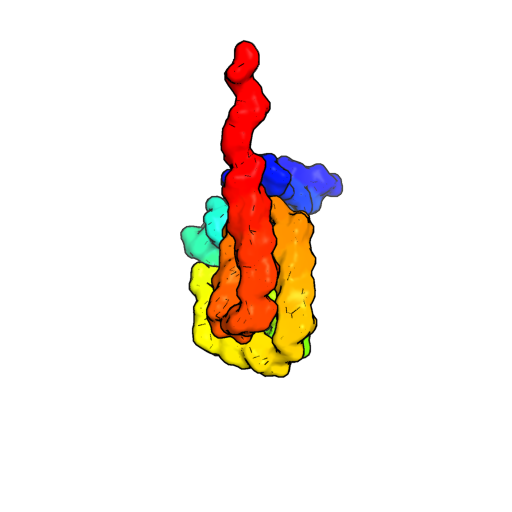 1.00 92.81 93 MET A C 1
ATOM 761 O O . MET A 1 93 ? -2.656 1.131 -6.441 1.00 92.81 93 MET A O 1
ATOM 765 N N . ARG A 1 94 ? -3.783 1.071 -4.519 1.00 90.81 94 ARG A N 1
ATOM 766 C CA . ARG A 1 94 ? -5.026 1.579 -5.111 1.00 90.81 94 ARG A CA 1
ATOM 767 C C . ARG A 1 94 ? -5.052 3.106 -5.142 1.00 90.81 94 ARG A C 1
ATOM 769 O O . ARG A 1 94 ? -4.655 3.774 -4.184 1.00 90.81 94 ARG A O 1
ATOM 776 N N . TRP A 1 95 ? -5.615 3.664 -6.210 1.00 86.44 95 TRP A N 1
ATOM 777 C CA . TRP A 1 95 ? -5.794 5.107 -6.378 1.00 86.44 95 TRP A CA 1
ATOM 778 C C . TRP A 1 95 ? -6.793 5.625 -5.347 1.00 86.44 95 TRP A C 1
ATOM 780 O O . TRP A 1 95 ? -6.557 6.635 -4.682 1.00 86.44 95 TRP A O 1
ATOM 790 N N . PHE A 1 96 ? -7.854 4.848 -5.139 1.00 90.94 96 PHE A N 1
ATOM 791 C CA . PHE A 1 96 ? -8.858 5.045 -4.106 1.00 90.94 96 PHE A CA 1
ATOM 792 C C . PHE A 1 96 ? -8.984 3.787 -3.251 1.00 90.94 96 PHE A C 1
ATOM 794 O O . PHE A 1 96 ? -8.810 2.674 -3.741 1.00 90.94 96 PHE A O 1
ATOM 801 N N . LEU A 1 97 ? -9.323 3.952 -1.973 1.00 95.38 97 LEU A N 1
ATOM 802 C CA . LEU A 1 97 ? -9.680 2.819 -1.127 1.00 95.38 97 LEU A CA 1
ATOM 803 C C . LEU A 1 97 ? -11.094 2.335 -1.493 1.00 95.38 97 LEU A C 1
ATOM 805 O O . LEU A 1 97 ? -12.096 2.892 -1.046 1.00 95.38 97 LEU A O 1
ATOM 809 N N . GLU A 1 98 ? -11.163 1.325 -2.353 1.00 95.94 98 GLU A N 1
ATOM 810 C CA . GLU A 1 98 ? -12.412 0.802 -2.909 1.00 95.94 98 GLU A CA 1
ATOM 811 C C . GLU A 1 98 ? -13.188 -0.088 -1.927 1.00 95.94 98 GLU A C 1
ATOM 813 O O . GLU A 1 98 ? -12.648 -0.628 -0.958 1.00 95.94 98 GLU A O 1
ATOM 818 N N . ALA A 1 99 ? -14.490 -0.240 -2.184 1.00 97.56 99 ALA A N 1
ATOM 819 C CA . ALA A 1 99 ? -15.407 -0.956 -1.299 1.00 97.56 99 ALA A CA 1
ATOM 820 C C . ALA A 1 99 ? -15.033 -2.435 -1.105 1.00 97.56 99 ALA A C 1
ATOM 822 O O . ALA A 1 99 ? -15.148 -2.951 0.001 1.00 97.56 99 ALA A O 1
ATOM 823 N N . ASP A 1 100 ? -14.547 -3.108 -2.145 1.00 97.81 100 ASP A N 1
ATOM 824 C CA . ASP A 1 100 ? -14.120 -4.507 -2.082 1.00 97.81 100 ASP A CA 1
ATOM 825 C C . ASP A 1 100 ? -12.846 -4.700 -1.242 1.00 97.81 100 ASP A C 1
ATOM 827 O O . ASP A 1 100 ? -12.746 -5.670 -0.487 1.00 97.81 100 ASP A O 1
ATOM 831 N N . VAL A 1 101 ? -11.908 -3.751 -1.296 1.00 98.06 101 VAL A N 1
ATOM 832 C CA . VAL A 1 101 ? -10.727 -3.716 -0.421 1.00 98.06 101 VAL A CA 1
ATOM 833 C C . VAL A 1 101 ? -11.135 -3.458 1.029 1.00 98.06 101 VAL A C 1
ATOM 835 O O . VAL A 1 101 ? -10.660 -4.150 1.932 1.00 98.06 101 VAL A O 1
ATOM 838 N N . ILE A 1 102 ? -12.055 -2.517 1.268 1.00 98.31 102 ILE A N 1
ATOM 839 C CA . ILE A 1 102 ? -12.621 -2.251 2.602 1.00 98.31 102 ILE A CA 1
ATOM 840 C C . ILE A 1 102 ? -13.291 -3.510 3.159 1.00 98.31 102 ILE A C 1
ATOM 842 O O . ILE A 1 102 ? -13.052 -3.883 4.309 1.00 98.31 102 ILE A O 1
ATOM 846 N N . ASP A 1 103 ? -14.112 -4.178 2.354 1.00 98.31 103 ASP A N 1
ATOM 847 C CA . ASP A 1 103 ? -14.830 -5.384 2.757 1.00 98.31 103 ASP A CA 1
ATOM 848 C C . ASP A 1 103 ? -13.877 -6.547 3.047 1.00 98.31 103 ASP A C 1
ATOM 850 O O . ASP A 1 103 ? -14.113 -7.302 3.995 1.00 98.31 103 ASP A O 1
ATOM 854 N N . ALA A 1 104 ? -12.785 -6.671 2.282 1.00 98.50 104 ALA A N 1
ATOM 855 C CA . ALA A 1 104 ? -11.720 -7.636 2.540 1.00 98.50 104 ALA A CA 1
ATOM 856 C C . ALA A 1 104 ? -10.984 -7.333 3.853 1.00 98.50 104 ALA A C 1
ATOM 858 O O . ALA A 1 104 ? -10.802 -8.239 4.666 1.00 98.50 104 ALA A O 1
ATOM 859 N N . LEU A 1 105 ? -10.625 -6.068 4.105 1.00 98.50 105 LEU A N 1
ATOM 860 C CA . LEU A 1 105 ? -9.981 -5.644 5.353 1.00 98.50 105 LEU A CA 1
ATOM 861 C C . LEU A 1 105 ? -10.875 -5.939 6.563 1.00 98.50 105 LEU A C 1
ATOM 863 O O . LEU A 1 105 ? -10.396 -6.468 7.561 1.00 98.50 105 LEU A O 1
ATOM 867 N N . LYS A 1 106 ? -12.188 -5.701 6.457 1.00 97.69 106 LYS A N 1
ATOM 868 C CA . LYS A 1 106 ? -13.171 -5.993 7.518 1.00 97.69 106 LYS A CA 1
ATOM 869 C C . LYS A 1 106 ? -13.307 -7.480 7.872 1.00 97.69 106 LYS A C 1
ATOM 871 O O . LYS A 1 106 ? -13.924 -7.788 8.888 1.00 97.69 106 LYS A O 1
ATOM 876 N N . GLN A 1 107 ? -12.752 -8.397 7.073 1.00 97.88 107 GLN A N 1
ATOM 877 C CA . GLN A 1 107 ? -12.701 -9.825 7.423 1.00 97.88 107 GLN A CA 1
ATOM 878 C C . GLN A 1 107 ? -11.584 -10.164 8.420 1.00 97.88 107 GLN A C 1
ATOM 880 O O . GLN A 1 107 ? -11.563 -11.272 8.955 1.00 97.88 107 GLN A O 1
ATOM 885 N N . HIS A 1 108 ? -10.650 -9.242 8.661 1.00 98.12 108 HIS A N 1
ATOM 886 C CA . HIS A 1 108 ? -9.555 -9.426 9.609 1.00 98.12 108 HIS A CA 1
ATOM 887 C C . HIS A 1 108 ? -9.929 -8.923 11.008 1.00 98.12 108 HIS A C 1
ATOM 889 O O . HIS A 1 108 ? -10.866 -8.150 11.199 1.00 98.12 108 HIS A O 1
ATOM 895 N N . ASP A 1 109 ? -9.178 -9.374 12.013 1.00 97.19 109 ASP A N 1
ATOM 896 C CA . ASP A 1 109 ? -9.350 -8.924 13.395 1.00 97.19 109 ASP A CA 1
ATOM 897 C C . ASP A 1 109 ? -9.057 -7.419 13.534 1.00 97.19 109 ASP A C 1
ATOM 899 O O . ASP A 1 109 ? -7.991 -6.947 13.137 1.00 97.19 109 ASP A O 1
ATOM 903 N N . GLN A 1 110 ? -9.985 -6.666 14.135 1.00 96.19 110 GLN A N 1
ATOM 904 C CA . GLN A 1 110 ? -9.877 -5.206 14.246 1.00 96.19 110 GLN A CA 1
ATOM 905 C C . GLN A 1 110 ? -8.634 -4.749 15.017 1.00 96.19 110 GLN A C 1
ATOM 907 O O . GLN A 1 110 ? -8.027 -3.744 14.647 1.00 96.19 110 GLN A O 1
ATOM 912 N N . GLN A 1 111 ? -8.234 -5.473 16.068 1.00 96.25 111 GLN A N 1
ATOM 913 C CA . GLN A 1 111 ? -7.052 -5.108 16.846 1.00 96.25 111 GLN A CA 1
ATOM 914 C C . GLN A 1 111 ? -5.774 -5.338 16.035 1.00 96.25 111 GLN A C 1
ATOM 916 O O . GLN A 1 111 ? -4.875 -4.497 16.063 1.00 96.25 111 GLN A O 1
ATOM 921 N N . ARG A 1 112 ? -5.696 -6.441 15.280 1.00 97.50 112 ARG A N 1
ATOM 922 C CA . ARG A 1 112 ? -4.588 -6.685 14.346 1.00 97.50 112 ARG A CA 1
ATOM 923 C C . ARG A 1 112 ? -4.508 -5.602 13.277 1.00 97.50 112 ARG A C 1
ATOM 925 O O . ARG A 1 112 ? -3.418 -5.088 13.061 1.00 97.50 112 ARG A O 1
ATOM 932 N N . ILE A 1 113 ? -5.633 -5.221 12.666 1.00 98.19 113 ILE A N 1
ATOM 933 C CA . ILE A 1 113 ? -5.666 -4.141 11.667 1.00 98.19 113 ILE A CA 1
ATOM 934 C C . ILE A 1 113 ? -5.154 -2.836 12.281 1.00 98.19 113 ILE A C 1
ATOM 936 O O . ILE A 1 113 ? -4.258 -2.222 11.712 1.00 98.19 113 ILE A O 1
ATOM 940 N N . LEU A 1 114 ? -5.669 -2.429 13.450 1.00 98.12 114 LEU A N 1
ATOM 941 C CA . LEU A 1 114 ? -5.235 -1.197 14.115 1.00 98.12 114 LEU A CA 1
ATOM 942 C C . LEU A 1 114 ? -3.726 -1.201 14.383 1.00 98.12 114 LEU A C 1
ATOM 944 O O . LEU A 1 114 ? -3.053 -0.230 14.048 1.00 98.12 114 LEU A O 1
ATOM 948 N N . ASN A 1 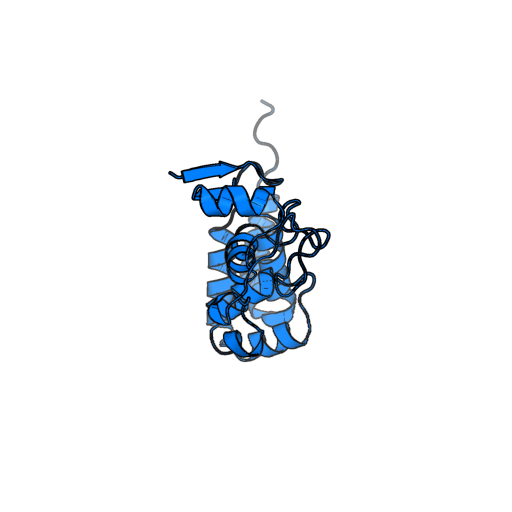115 ? -3.189 -2.297 14.923 1.00 97.75 115 ASN A N 1
ATOM 949 C CA . ASN A 1 115 ? -1.758 -2.413 15.201 1.00 97.75 115 ASN A CA 1
ATOM 950 C C . ASN A 1 115 ? -0.920 -2.316 13.915 1.00 97.75 115 ASN A C 1
ATOM 952 O O . ASN A 1 115 ? 0.066 -1.584 13.881 1.00 97.75 115 ASN A O 1
ATOM 956 N N . SER A 1 116 ? -1.309 -3.020 12.847 1.00 98.00 116 SER A N 1
ATOM 957 C CA . SER A 1 116 ? -0.588 -2.988 11.569 1.00 98.00 116 SER A CA 1
ATOM 958 C C . SER A 1 116 ? -0.635 -1.603 10.914 1.00 98.00 116 SER A C 1
ATOM 960 O O . SER A 1 116 ? 0.393 -1.111 10.456 1.00 98.00 116 SER A O 1
ATOM 962 N N . VAL A 1 117 ? -1.796 -0.941 10.937 1.00 98.00 117 VAL A N 1
ATOM 963 C CA . VAL A 1 117 ? -1.979 0.426 10.421 1.00 98.00 117 VAL A CA 1
ATOM 964 C C . VAL A 1 117 ? -1.117 1.429 11.192 1.00 98.00 117 VAL A C 1
ATOM 966 O O . VAL A 1 117 ? -0.448 2.263 10.584 1.00 98.00 117 VAL A O 1
ATOM 969 N N . GLN A 1 118 ? -1.089 1.338 12.525 1.00 97.69 118 GLN A N 1
ATOM 970 C CA . GLN A 1 118 ? -0.248 2.188 13.372 1.00 97.69 118 GLN A CA 1
ATOM 971 C C . GLN A 1 118 ? 1.240 1.982 13.100 1.00 97.69 118 GLN A C 1
ATOM 973 O O . GLN A 1 118 ? 1.979 2.959 12.977 1.00 97.69 118 GLN A O 1
ATOM 978 N N . ASN A 1 119 ? 1.680 0.726 13.005 1.00 97.19 119 ASN A N 1
ATOM 979 C CA . ASN A 1 119 ? 3.076 0.401 12.734 1.00 97.19 119 ASN A CA 1
ATOM 980 C C . ASN A 1 119 ? 3.509 0.989 11.391 1.00 97.19 119 ASN A C 1
ATOM 982 O O . ASN A 1 119 ? 4.466 1.760 11.349 1.00 97.19 119 ASN A O 1
ATOM 986 N N . LEU A 1 120 ? 2.746 0.732 10.327 1.00 96.00 120 LEU A N 1
ATOM 987 C CA . LEU A 1 120 ? 3.092 1.220 8.997 1.00 96.00 120 LEU A CA 1
ATOM 988 C C . LEU A 1 120 ? 3.072 2.753 8.913 1.00 96.00 120 LEU A C 1
ATOM 990 O O . LEU A 1 120 ? 3.970 3.349 8.319 1.00 96.00 120 LEU A O 1
ATOM 994 N N . PHE A 1 121 ? 2.098 3.407 9.559 1.00 96.69 121 PHE A N 1
ATOM 995 C CA . PHE A 1 121 ? 2.041 4.869 9.649 1.00 96.69 121 PHE A CA 1
ATOM 996 C C . PHE A 1 121 ? 3.283 5.463 10.332 1.00 96.69 121 PHE A C 1
ATOM 998 O O . PHE A 1 121 ? 3.762 6.519 9.923 1.00 96.69 121 PHE A O 1
ATOM 1005 N N . ASN A 1 122 ? 3.795 4.809 11.377 1.00 94.62 122 ASN A N 1
ATOM 1006 C CA . ASN A 1 122 ? 4.945 5.296 12.139 1.00 94.62 122 ASN A CA 1
ATOM 1007 C C . ASN A 1 122 ? 6.287 5.001 11.452 1.00 94.62 122 ASN A C 1
ATOM 1009 O O . ASN A 1 122 ? 7.222 5.790 11.585 1.00 94.62 122 ASN A O 1
ATOM 1013 N N . GLU A 1 123 ? 6.395 3.876 10.743 1.00 92.81 123 GLU A N 1
ATOM 1014 C CA . GLU A 1 123 ? 7.628 3.446 10.073 1.00 92.81 123 GLU A CA 1
ATOM 1015 C C . GLU A 1 123 ? 7.903 4.228 8.787 1.00 92.81 123 GLU A C 1
ATOM 1017 O O . GLU A 1 123 ? 9.054 4.557 8.491 1.00 92.81 123 GLU A O 1
ATOM 1022 N N . THR A 1 124 ? 6.858 4.561 8.030 1.00 90.88 124 THR A N 1
ATOM 1023 C CA . THR A 1 124 ? 7.010 5.313 6.784 1.00 90.88 124 THR A CA 1
ATOM 1024 C C . THR A 1 124 ? 7.187 6.813 7.032 1.00 90.88 124 THR A C 1
ATOM 1026 O O . THR A 1 124 ? 6.641 7.385 7.979 1.00 90.88 124 THR A O 1
ATOM 1029 N N . GLN A 1 125 ? 7.917 7.491 6.146 1.00 88.94 125 GLN A N 1
ATOM 1030 C CA . GLN A 1 125 ? 7.879 8.956 6.039 1.00 88.94 125 GLN A CA 1
ATOM 1031 C C . GLN A 1 125 ? 6.998 9.423 4.875 1.00 88.94 125 GLN A C 1
ATOM 1033 O O . GLN A 1 125 ? 6.636 10.595 4.829 1.00 88.94 125 GLN A O 1
ATOM 1038 N N . HIS A 1 126 ? 6.566 8.507 4.004 1.00 91.19 126 HIS A N 1
ATOM 1039 C CA . HIS A 1 126 ? 5.806 8.835 2.809 1.00 91.19 126 HIS A CA 1
ATOM 1040 C C . HIS A 1 126 ? 4.387 9.316 3.133 1.00 91.19 126 HIS A C 1
ATOM 1042 O O . HIS A 1 126 ? 3.558 8.563 3.660 1.00 91.19 126 HIS A O 1
ATOM 1048 N N . ILE A 1 127 ? 4.073 10.560 2.767 1.00 91.19 127 ILE A N 1
ATOM 1049 C CA . ILE A 1 127 ? 2.809 11.205 3.145 1.00 91.19 127 ILE A CA 1
ATOM 1050 C C . ILE A 1 127 ? 1.574 10.490 2.583 1.00 91.19 127 ILE A C 1
ATOM 1052 O O . ILE A 1 127 ? 0.584 10.326 3.291 1.00 91.19 127 ILE A O 1
ATOM 1056 N N . GLU A 1 128 ? 1.642 9.982 1.351 1.00 92.44 128 GLU A N 1
ATOM 1057 C CA . GLU A 1 128 ? 0.516 9.262 0.739 1.00 92.44 128 GLU A CA 1
ATOM 1058 C C . GLU A 1 128 ? 0.262 7.909 1.411 1.00 92.44 128 GLU A C 1
ATOM 1060 O O . GLU A 1 128 ? -0.888 7.502 1.572 1.00 92.44 128 GLU A O 1
ATOM 1065 N N . VAL A 1 129 ? 1.319 7.237 1.882 1.00 93.94 129 VAL A N 1
ATOM 1066 C CA . VAL A 1 129 ? 1.170 5.975 2.620 1.00 93.94 129 VAL A CA 1
ATOM 1067 C C . VAL A 1 129 ? 0.530 6.264 3.979 1.00 93.94 129 VAL A C 1
ATOM 1069 O O . VAL A 1 129 ? -0.422 5.589 4.372 1.00 93.94 129 VAL A O 1
ATOM 1072 N N . LYS A 1 130 ? 0.967 7.334 4.660 1.00 95.06 130 LYS A N 1
ATOM 1073 C CA . LYS A 1 130 ? 0.323 7.819 5.892 1.00 95.06 130 LYS A CA 1
ATOM 1074 C C . LYS A 1 130 ? -1.148 8.171 5.675 1.00 95.06 130 LYS A C 1
ATOM 1076 O O . LYS A 1 130 ? -1.985 7.789 6.491 1.00 95.06 130 LYS A O 1
ATOM 1081 N N . SER A 1 131 ? -1.476 8.851 4.576 1.00 95.00 131 SER A N 1
ATOM 1082 C CA . SER A 1 131 ? -2.861 9.180 4.221 1.00 95.00 131 SER A CA 1
ATOM 1083 C C . SER A 1 131 ? -3.705 7.918 4.059 1.00 95.00 131 SER A C 1
ATOM 1085 O O . SER A 1 131 ? -4.767 7.810 4.670 1.00 95.00 131 SER A O 1
ATOM 1087 N N . ARG A 1 132 ? -3.205 6.911 3.330 1.00 96.94 132 ARG A N 1
ATOM 1088 C CA . ARG A 1 132 ? -3.907 5.631 3.161 1.00 96.94 132 ARG A CA 1
ATOM 1089 C C . ARG A 1 132 ? -4.162 4.925 4.495 1.00 96.94 132 ARG A C 1
ATOM 1091 O O . ARG A 1 132 ? -5.244 4.379 4.696 1.00 96.94 132 ARG A O 1
ATOM 1098 N N . MET A 1 133 ? -3.221 4.978 5.437 1.00 97.38 133 MET A N 1
ATOM 1099 C CA . MET A 1 133 ? -3.417 4.417 6.782 1.00 97.38 133 MET A CA 1
ATOM 1100 C C . MET A 1 133 ? -4.551 5.115 7.550 1.00 97.38 133 MET A C 1
ATOM 1102 O O . MET A 1 133 ? -5.361 4.452 8.203 1.00 97.38 133 MET A O 1
ATOM 1106 N N . LEU A 1 134 ? -4.663 6.442 7.433 1.00 96.19 134 LEU A N 1
ATOM 1107 C CA . LEU A 1 134 ? -5.770 7.202 8.021 1.00 96.19 134 LEU A CA 1
ATOM 1108 C C . LEU A 1 134 ? -7.111 6.889 7.339 1.00 96.19 134 LEU A C 1
ATOM 1110 O O . LEU A 1 134 ? -8.121 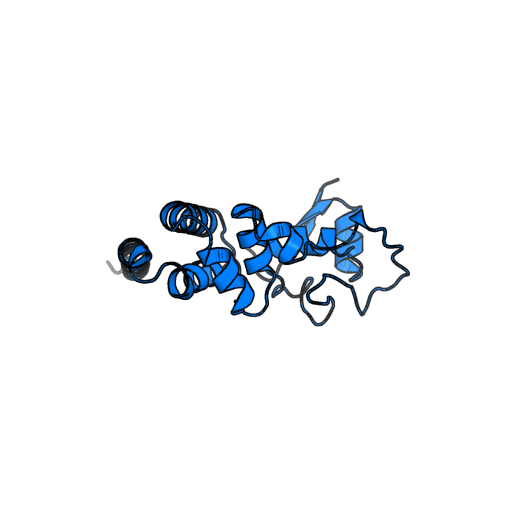6.734 8.026 1.00 96.19 134 LEU A O 1
ATOM 1114 N N . GLU A 1 135 ? -7.127 6.741 6.011 1.00 96.50 135 GLU A N 1
ATOM 1115 C CA . GLU A 1 135 ? -8.316 6.323 5.256 1.00 96.50 135 GLU A CA 1
ATOM 1116 C C . GLU A 1 135 ? -8.815 4.946 5.705 1.00 96.50 135 GLU A C 1
ATOM 1118 O O . GLU A 1 135 ? -10.014 4.770 5.937 1.00 96.50 135 GLU A O 1
ATOM 1123 N N . ILE A 1 136 ? -7.912 3.976 5.875 1.00 97.69 136 ILE A N 1
ATOM 1124 C CA . ILE A 1 136 ? -8.257 2.638 6.372 1.00 97.69 136 ILE A CA 1
ATOM 1125 C C . ILE A 1 136 ? -8.832 2.734 7.781 1.00 97.69 136 ILE A C 1
ATOM 1127 O O . ILE A 1 136 ? -9.885 2.158 8.052 1.00 97.69 136 ILE A O 1
ATOM 1131 N N . ALA A 1 137 ? -8.208 3.500 8.675 1.00 97.06 137 ALA A N 1
ATOM 1132 C CA . ALA A 1 137 ? -8.728 3.666 10.025 1.00 97.06 137 ALA A CA 1
ATOM 1133 C C . ALA A 1 137 ? -10.140 4.267 10.045 1.00 97.06 137 ALA A C 1
ATOM 1135 O O . ALA A 1 137 ? -11.005 3.765 10.763 1.00 97.06 137 ALA A O 1
ATOM 1136 N N . ALA A 1 138 ? -10.405 5.269 9.206 1.00 95.31 138 ALA A N 1
ATOM 1137 C CA . ALA A 1 138 ? -11.722 5.886 9.101 1.00 95.31 138 ALA A CA 1
ATOM 1138 C C . ALA A 1 138 ? -12.791 4.935 8.526 1.00 95.31 138 ALA A C 1
ATOM 1140 O O . ALA A 1 138 ? -13.919 4.918 9.013 1.00 95.31 138 ALA A O 1
ATOM 1141 N N . ASN A 1 139 ? -12.454 4.135 7.508 1.00 96.25 139 ASN A N 1
ATOM 1142 C CA . ASN A 1 139 ? -13.434 3.330 6.764 1.00 96.25 139 ASN A CA 1
ATOM 1143 C C . ASN A 1 139 ? -13.586 1.879 7.267 1.00 96.25 139 ASN A C 1
ATOM 1145 O O . ASN A 1 139 ? -14.593 1.221 6.974 1.00 96.25 139 ASN A O 1
ATOM 1149 N N . VAL A 1 140 ? -12.600 1.367 8.012 1.00 97.25 140 VAL A N 1
ATOM 1150 C CA . VAL A 1 140 ? -12.533 -0.036 8.461 1.00 97.25 140 VAL A CA 1
ATOM 1151 C C . VAL A 1 140 ? -12.657 -0.170 9.979 1.00 97.25 140 VAL A C 1
ATOM 1153 O O . VAL A 1 140 ? -13.355 -1.071 10.442 1.00 97.25 140 VAL A O 1
ATOM 1156 N N . LEU A 1 141 ? -11.999 0.699 10.754 1.00 94.38 141 LEU A N 1
ATOM 1157 C CA . LEU A 1 141 ? -11.876 0.544 12.212 1.00 94.38 141 LEU A CA 1
ATOM 1158 C C . LEU A 1 141 ? -12.938 1.305 13.017 1.00 94.38 141 LEU A C 1
ATOM 1160 O O . LEU A 1 141 ? -13.145 0.976 14.186 1.00 94.38 141 LEU A O 1
ATOM 1164 N N . ASP A 1 142 ? -13.617 2.286 12.413 1.00 85.75 142 ASP A N 1
ATOM 1165 C CA . ASP A 1 142 ? -14.660 3.098 13.057 1.00 85.75 142 ASP A CA 1
ATOM 1166 C C . ASP A 1 142 ? -14.197 3.603 14.448 1.00 85.75 142 ASP A C 1
ATOM 1168 O O . ASP A 1 142 ? -13.085 4.122 14.602 1.00 85.75 142 ASP A O 1
ATOM 1172 N N . THR A 1 143 ? -15.004 3.423 15.497 1.00 90.31 143 THR A N 1
ATOM 1173 C CA . THR A 1 143 ? -14.682 3.907 16.845 1.00 90.31 143 THR A CA 1
ATOM 1174 C C . THR A 1 143 ? -13.411 3.296 17.444 1.00 90.31 143 THR A C 1
ATOM 1176 O O . THR A 1 143 ? -12.778 3.956 18.275 1.00 90.31 143 THR A O 1
ATOM 1179 N N . SER A 1 144 ? -12.974 2.112 16.992 1.00 92.31 144 SER A N 1
ATOM 1180 C CA . SER A 1 144 ? -11.785 1.420 17.512 1.00 92.31 144 SER A CA 1
ATOM 1181 C C . SER A 1 144 ? -10.490 2.208 17.270 1.00 92.31 144 SER A C 1
ATOM 1183 O O . SER A 1 144 ? -9.551 2.093 18.054 1.00 92.31 144 SER A O 1
ATOM 1185 N N . ALA A 1 145 ? -10.443 3.078 16.252 1.00 94.25 145 ALA A N 1
ATOM 1186 C CA . ALA A 1 145 ? -9.286 3.936 15.974 1.00 94.25 145 ALA A CA 1
ATOM 1187 C C . ALA A 1 145 ? -9.316 5.300 16.698 1.00 94.25 145 ALA A C 1
ATOM 1189 O O . ALA A 1 145 ? -8.343 6.051 16.637 1.00 94.25 145 ALA A O 1
ATOM 1190 N N . THR A 1 146 ? -10.397 5.641 17.414 1.00 93.31 146 THR A N 1
ATOM 1191 C CA . THR A 1 146 ? -10.601 6.992 17.986 1.00 93.31 146 THR A CA 1
ATOM 1192 C C . THR A 1 146 ? -9.480 7.416 18.936 1.00 93.31 146 THR A C 1
ATOM 1194 O O . THR A 1 146 ? -9.080 8.582 18.938 1.00 93.31 146 THR A O 1
ATOM 1197 N N . GLY A 1 147 ? -8.981 6.487 19.760 1.00 94.25 147 GLY A N 1
ATOM 1198 C CA . GLY A 1 147 ? -7.881 6.763 20.688 1.00 94.25 147 GLY A CA 1
ATOM 1199 C C . GLY A 1 147 ? -6.625 7.216 19.948 1.00 94.25 147 GLY A C 1
ATOM 1200 O O . GLY A 1 147 ? -6.100 8.292 20.225 1.00 94.25 147 GLY A O 1
ATOM 1201 N N . TRP A 1 148 ? -6.235 6.449 18.934 1.00 95.75 148 TRP A N 1
ATOM 1202 C CA . TRP A 1 148 ? -5.070 6.730 18.104 1.00 95.75 148 TRP A CA 1
ATOM 1203 C C . TRP A 1 148 ? -5.196 8.038 17.316 1.00 95.75 148 TRP A C 1
ATOM 1205 O O . TRP A 1 148 ? -4.291 8.869 17.340 1.00 95.75 148 TRP A O 1
ATOM 1215 N N . VAL A 1 149 ? -6.342 8.280 16.671 1.00 93.44 149 VAL A N 1
ATOM 1216 C CA . VAL A 1 149 ? -6.568 9.522 15.912 1.00 93.44 149 VAL A CA 1
ATOM 1217 C C . VAL A 1 149 ? -6.446 10.751 16.818 1.00 93.44 149 VAL A C 1
ATOM 1219 O O . VAL A 1 149 ? -5.839 11.750 16.433 1.00 93.44 149 VAL A O 1
ATOM 1222 N N . ARG A 1 150 ? -6.968 10.685 18.050 1.00 93.75 150 ARG A N 1
ATOM 1223 C CA . ARG A 1 150 ? -6.835 11.780 19.022 1.00 93.75 150 ARG A CA 1
ATOM 1224 C C . ARG A 1 150 ? -5.374 12.044 19.393 1.00 93.75 150 ARG A C 1
ATOM 1226 O O . ARG A 1 150 ? -4.987 13.203 19.520 1.00 93.75 150 ARG A O 1
ATOM 1233 N N . GLU A 1 151 ? -4.571 10.997 19.568 1.00 94.12 151 GLU A N 1
ATOM 1234 C CA . GLU A 1 151 ? -3.137 11.131 19.846 1.00 94.12 151 GLU A CA 1
ATOM 1235 C C . GLU A 1 151 ? -2.404 11.839 18.703 1.00 94.12 151 GLU A C 1
ATOM 1237 O O . GLU A 1 151 ? -1.647 12.773 18.968 1.00 94.12 151 GLU A O 1
ATOM 1242 N N . LEU A 1 152 ? -2.680 11.468 17.449 1.00 93.00 152 LEU A N 1
ATOM 1243 C CA . LEU A 1 152 ? -2.085 12.115 16.274 1.00 93.00 152 LEU A CA 1
ATOM 1244 C C . LEU A 1 152 ? -2.430 13.607 1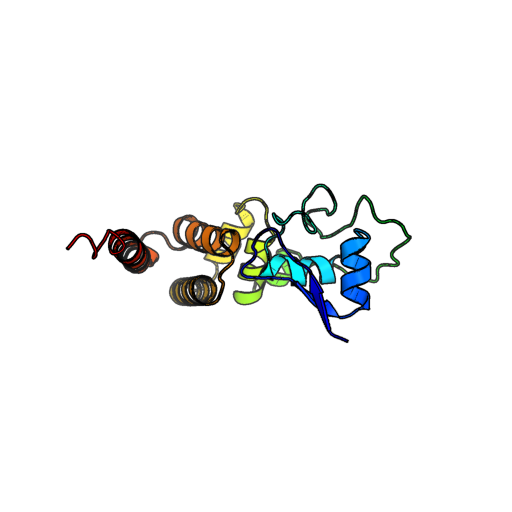6.194 1.00 93.00 152 LEU A C 1
ATOM 1246 O O . LEU A 1 152 ? -1.547 14.436 15.978 1.00 93.00 152 LEU A O 1
ATOM 1250 N N . VAL A 1 153 ? -3.698 13.966 16.420 1.00 90.62 153 VAL A N 1
ATOM 1251 C CA . VAL A 1 153 ? -4.137 15.373 16.420 1.00 90.62 153 VAL A CA 1
ATOM 1252 C C . VAL A 1 153 ? -3.432 16.172 17.519 1.00 90.62 153 VAL A C 1
ATOM 1254 O O . VAL A 1 153 ? -2.974 17.287 17.272 1.00 90.62 153 VAL A O 1
ATOM 1257 N N . ASN A 1 154 ? -3.294 15.600 18.717 1.00 91.94 154 ASN A N 1
ATOM 1258 C CA . ASN A 1 154 ? -2.597 16.259 19.822 1.00 91.94 154 ASN A CA 1
ATOM 1259 C C . ASN A 1 154 ? -1.106 16.477 19.522 1.00 91.94 154 ASN A C 1
ATOM 1261 O O . ASN A 1 154 ? -0.558 17.512 19.891 1.00 91.94 154 ASN A O 1
ATOM 1265 N N . GLN A 1 155 ? -0.452 15.529 18.845 1.00 88.00 155 GLN A N 1
ATOM 1266 C CA . GLN A 1 155 ? 0.947 15.665 18.429 1.00 88.00 155 GLN A CA 1
ATOM 1267 C C . GLN A 1 155 ? 1.116 16.747 17.355 1.00 88.00 155 GLN A C 1
ATOM 1269 O O . GLN A 1 155 ? 2.031 17.561 17.451 1.00 88.00 155 GLN A O 1
ATOM 1274 N N . ALA A 1 156 ? 0.206 16.807 16.378 1.00 81.81 156 ALA A N 1
ATOM 1275 C CA . ALA A 1 156 ? 0.219 17.833 15.337 1.00 81.81 156 ALA A CA 1
ATOM 1276 C C . ALA A 1 156 ? -0.042 19.245 15.898 1.00 81.81 156 ALA A C 1
ATOM 1278 O O . ALA A 1 156 ? 0.587 20.206 15.465 1.00 81.81 156 ALA A O 1
ATOM 1279 N N . GLY A 1 157 ? -0.929 19.372 16.891 1.00 69.31 157 GLY A N 1
ATOM 1280 C CA . GLY A 1 157 ? -1.242 20.642 17.558 1.00 69.31 157 GLY A CA 1
ATOM 1281 C C . GLY A 1 157 ? -0.220 21.099 18.609 1.00 69.31 157 GLY A C 1
ATOM 1282 O O . GLY A 1 157 ? -0.321 22.219 19.102 1.00 69.31 157 GLY A O 1
ATOM 1283 N N . GLY A 1 158 ? 0.754 20.256 18.968 1.00 54.22 158 GLY A N 1
ATOM 1284 C CA . GLY A 1 158 ? 1.822 20.571 19.927 1.00 54.22 158 GLY A CA 1
ATOM 1285 C C . GLY A 1 158 ? 3.034 21.297 19.327 1.00 54.22 158 GLY A C 1
ATOM 1286 O O . GLY A 1 158 ? 3.971 21.612 20.058 1.00 54.22 158 GLY A O 1
ATOM 1287 N N . LEU A 1 159 ? 3.032 21.556 18.015 1.00 52.94 159 LEU A N 1
ATOM 1288 C CA . LEU A 1 159 ? 4.093 22.248 17.279 1.00 52.94 159 LEU A CA 1
ATOM 1289 C C . LEU A 1 159 ? 3.659 23.682 16.907 1.00 52.94 159 LEU A C 1
ATOM 1291 O O . LEU A 1 159 ? 3.418 23.972 15.744 1.00 52.94 159 LEU A O 1
ATOM 1295 N N . GLU A 1 160 ? 3.582 24.587 17.888 1.00 46.12 160 GLU A N 1
ATOM 1296 C CA . GLU A 1 160 ? 3.509 26.055 17.700 1.00 46.12 160 GLU A CA 1
ATOM 1297 C C . GLU A 1 160 ? 4.413 26.763 18.746 1.00 46.12 160 GLU A C 1
ATOM 1299 O O . GLU A 1 160 ? 4.736 26.181 19.783 1.00 46.12 160 GLU A O 1
ATOM 1304 N N . PRO A 1 161 ? 4.944 27.969 18.457 1.00 46.81 161 PRO A N 1
ATOM 1305 C CA . PRO A 1 161 ? 6.383 28.232 18.495 1.00 46.81 161 PRO A CA 1
ATOM 1306 C C . PRO A 1 161 ? 6.925 28.624 19.876 1.00 46.81 161 PRO A C 1
ATOM 1308 O O . PRO A 1 161 ? 6.757 29.748 20.348 1.00 46.81 161 PRO A O 1
ATOM 1311 N N . SER A 1 162 ? 7.737 27.754 20.471 1.00 48.97 162 SER A N 1
ATOM 1312 C CA . SER A 1 162 ? 8.756 28.178 21.430 1.00 48.97 162 SER A CA 1
ATOM 1313 C C . SER A 1 162 ? 9.959 28.740 20.666 1.00 48.97 162 SER A C 1
ATOM 1315 O O . SER A 1 162 ? 10.839 27.972 20.285 1.00 48.97 162 SER A O 1
ATOM 1317 N N . ASN A 1 163 ? 9.944 30.049 20.374 1.00 48.22 163 ASN A N 1
ATOM 1318 C CA . ASN A 1 163 ? 11.108 30.958 20.377 1.00 48.22 163 ASN A CA 1
ATOM 1319 C C . ASN A 1 163 ? 10.760 32.324 19.754 1.00 48.22 163 ASN A C 1
ATOM 1321 O O . ASN A 1 163 ? 11.080 32.602 18.602 1.00 48.22 163 ASN A O 1
ATOM 1325 N N . LEU A 1 164 ? 10.168 33.202 20.561 1.00 45.88 164 LEU A N 1
ATOM 1326 C CA . LEU A 1 164 ? 10.407 34.646 20.493 1.00 45.88 164 LEU A CA 1
ATOM 1327 C C . LEU A 1 164 ? 10.653 35.108 21.933 1.00 45.88 164 LEU A C 1
ATOM 1329 O O . LEU A 1 164 ? 9.725 35.476 22.651 1.00 45.88 164 LEU A O 1
ATOM 1333 N N . GLY A 1 165 ? 11.906 34.954 22.362 1.00 45.62 165 GLY A N 1
ATOM 1334 C CA . GLY A 1 165 ? 12.476 35.654 23.512 1.00 45.62 165 GLY A CA 1
ATOM 1335 C C . GLY A 1 165 ? 13.231 36.888 23.045 1.00 45.62 165 GLY A C 1
ATOM 1336 O O . GLY A 1 165 ? 13.684 36.879 21.877 1.00 45.62 165 GLY A O 1
#

pLDDT: mean 89.23, std 12.11, range [45.62, 98.5]

Foldseek 3Di:
DWDWAAWPPNVDTDTDDPVLVVCLVQLRQQLQSLLVRCLQAPCVIPSNDPVAADLFRDGDRGPDDDDDDPVSTDDDCVRPLVPQLSLLSNCSSDPDNDPVSLVSNLVDDLVVLLVSLVVQLVPHPHVSSVVSSVVSCVRRNPPVCVVVVVVVVVVVVVDDDDDDD

Secondary structure (DSSP, 8-state):
-EEEE--SSTTS-EEEEHHHHHHHHTT---HHHHHHHHHHH-TTSGGGSTTTB-TT--BSS-SS-----GGGSPPPHHHHTT-HHHHHHHHHTSSS--HHHHHHHTTS-HHHHHHHHHHHHHH---HHHHHHHHHHIIIIIGGGGHHHHHHHHHHHHT-S-----

Sequence (165 aa):
MNVVEDTDEPTQPYQLCQPYHKRLLNNSLRPIEWYHLAVLHSPKQFLLHDDFYGEDGQAFLSEGDVVLTKEDKAPTLQDVRQDLESLLDFSIMRWFLEADVIDALKQHDQQRILNSVQNLFNETQHIEVKSRMLEIAANVLDTSATGWVRELVNQAGGLEPSNLG

Organism: Bacillus pumilus (strain SAFR-032) (NCBI:txid315750)